Protein AF-A0A7J7KUX7-F1 (afdb_monomer_lite)

Secondary structure (DSSP, 8-state):
-PPPPGGG---------S---------SS-SSS-EEETTEEESTTIIIIIHHHHHHHHHHHHHHHH----SS-------S-SS-SS--SSSHHHHHHTTTTGGGTTS-------S-SS---------------------GGGGGGS--HHHHHHSSS--S-----

InterPro domains:
  IPR002933 Peptidase M20 [PF01546] (32-101)
  IPR050072 Peptidase M20A family, bacterial cell wall biosynthesis [PTHR43808] (24-145)

Foldseek 3Di:
DDDDDPPQQADDDPDPPDPDPDPPPPPPDDQCDWDDDPSDIHHPCSQQPVVVVVVVVVVVVVCVVVVDPDPDDDDDDDFDQPVPPPDPCGGPNVCVVVCVCVVVVVDDDDDRRDSDPDDDPDDDDDDDDDDDFDFDDDDPVPPVVGDDSVVVVPDDDDPDDDDDD

pLDDT: mean 73.99, std 21.96, range [30.62, 97.94]

Radius of gyration: 23.73 Å; chains: 1; bounding box: 48×44×69 Å

Sequence (165 aa):
MNSIPIHHILRQTCDPADGNESFAWNREFDLFSLSTDGDKLRGRGTTDCLGHAALVTELMRKLGETQPKLKSNVVAVFIANEENSSVLGVGLDALVKDDLLNKLKQGPLFWIDTADKQPCIGTGGMISWKIKAEGKLFHSGLAHKVTITLSSAEMEKWGKTIFLI

Structure (mmCIF, N/CA/C/O backbone):
data_AF-A0A7J7KUX7-F1
#
_entry.id   AF-A0A7J7KUX7-F1
#
loop_
_atom_site.group_PDB
_atom_site.id
_atom_site.type_symbol
_atom_site.label_atom_id
_atom_site.label_alt_id
_atom_site.label_comp_id
_atom_site.label_asym_id
_atom_site.label_entity_id
_atom_site.label_seq_id
_atom_site.pdbx_PDB_ins_code
_atom_site.Cartn_x
_atom_site.Cartn_y
_atom_site.Cartn_z
_atom_site.occupancy
_atom_site.B_iso_or_equiv
_atom_site.auth_seq_id
_atom_site.auth_comp_id
_atom_site.auth_asym_id
_atom_site.auth_atom_id
_atom_site.pdbx_PDB_model_num
ATOM 1 N N . MET A 1 1 ? 7.102 15.734 23.614 1.00 36.25 1 MET A N 1
ATOM 2 C CA . MET A 1 1 ? 7.163 15.389 22.177 1.00 36.25 1 MET A CA 1
ATOM 3 C C . MET A 1 1 ? 5.875 15.884 21.554 1.00 36.25 1 MET A C 1
ATOM 5 O O . MET A 1 1 ? 4.816 15.393 21.920 1.00 36.25 1 MET A O 1
ATOM 9 N N . ASN A 1 2 ? 5.959 16.949 20.759 1.00 31.16 2 ASN A N 1
ATOM 10 C CA . ASN A 1 2 ? 4.792 17.687 20.283 1.00 31.16 2 ASN A CA 1
ATOM 11 C C . ASN A 1 2 ? 4.073 16.898 19.185 1.00 31.16 2 ASN A C 1
ATOM 13 O O . ASN A 1 2 ? 4.669 16.534 18.176 1.00 31.16 2 ASN A O 1
ATOM 17 N N . SER A 1 3 ? 2.792 16.630 19.417 1.00 36.59 3 SER A N 1
ATOM 18 C CA . SER A 1 3 ? 1.850 16.021 18.483 1.00 36.59 3 SER A CA 1
ATOM 19 C C . SER A 1 3 ? 1.603 16.943 17.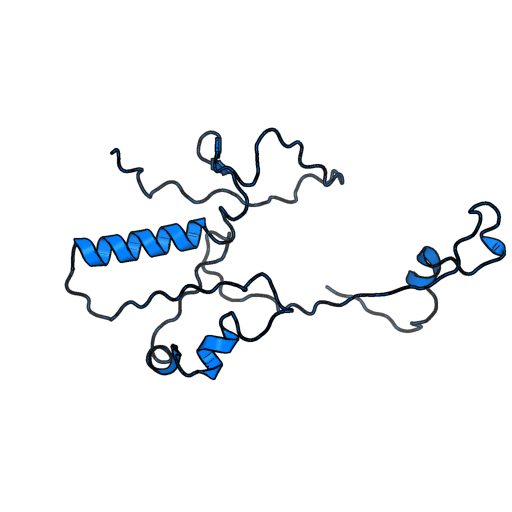288 1.00 36.59 3 SER A C 1
ATOM 21 O O . SER A 1 3 ? 1.129 18.066 17.463 1.00 36.59 3 SER A O 1
ATOM 23 N N . ILE A 1 4 ? 1.912 16.463 16.083 1.00 38.81 4 ILE A N 1
ATOM 24 C CA . ILE A 1 4 ? 1.607 17.146 14.821 1.00 38.81 4 ILE A CA 1
ATOM 25 C C . ILE A 1 4 ? 0.105 16.949 14.527 1.00 38.81 4 ILE A C 1
ATOM 27 O O . ILE A 1 4 ? -0.361 15.808 14.541 1.00 38.81 4 ILE A O 1
ATOM 31 N N . PRO A 1 5 ? -0.682 18.017 14.305 1.00 32.94 5 PRO A N 1
ATOM 32 C CA . PRO A 1 5 ? -2.116 17.905 14.051 1.00 32.94 5 PRO A CA 1
ATOM 33 C C . PRO A 1 5 ? -2.409 17.287 12.671 1.00 32.94 5 PRO A C 1
ATOM 35 O O . PRO A 1 5 ? -1.855 17.695 11.655 1.00 32.94 5 PRO A O 1
ATOM 38 N N . ILE A 1 6 ? -3.338 16.326 12.652 1.00 42.62 6 ILE A N 1
ATOM 39 C CA . ILE A 1 6 ? -3.651 15.394 11.546 1.00 42.62 6 ILE A CA 1
ATOM 40 C C . ILE A 1 6 ? -4.402 16.070 10.366 1.00 42.62 6 ILE A C 1
ATOM 42 O O . ILE A 1 6 ? -4.708 15.440 9.361 1.00 42.62 6 ILE A O 1
ATOM 46 N N . HIS A 1 7 ? -4.668 17.378 10.422 1.00 34.78 7 HIS A N 1
ATOM 47 C CA . HIS A 1 7 ? -5.546 18.068 9.463 1.00 34.78 7 HIS A CA 1
ATOM 48 C C . HIS A 1 7 ? -4.884 18.611 8.177 1.00 34.78 7 HIS A C 1
ATOM 50 O O . HIS A 1 7 ? -5.564 19.284 7.409 1.00 34.78 7 HIS A O 1
ATOM 56 N N . HIS A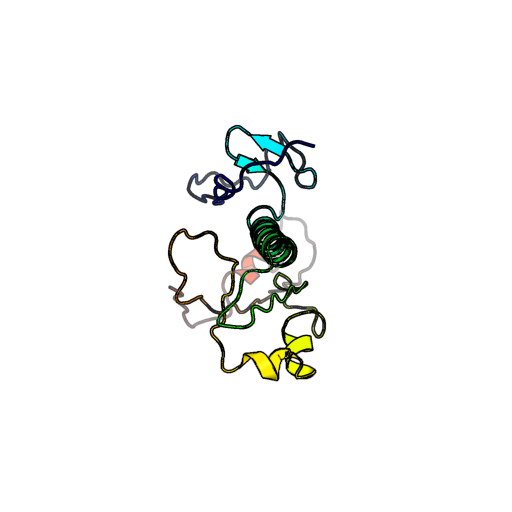 1 8 ? -3.608 18.317 7.890 1.00 35.84 8 HIS A N 1
ATOM 57 C CA . HIS A 1 8 ? -2.888 18.965 6.773 1.00 35.84 8 HIS A CA 1
ATOM 58 C C . HIS A 1 8 ? -2.154 18.033 5.780 1.00 35.84 8 HIS A C 1
ATOM 60 O O . HIS A 1 8 ? -1.383 18.517 4.961 1.00 35.84 8 HIS A O 1
ATOM 66 N N . ILE A 1 9 ? -2.392 16.714 5.774 1.00 41.59 9 ILE A N 1
ATOM 67 C CA . ILE A 1 9 ? -1.563 15.751 5.003 1.00 41.59 9 ILE A CA 1
ATOM 68 C C . ILE A 1 9 ? -2.159 15.382 3.624 1.00 41.59 9 ILE A C 1
ATOM 70 O O . ILE A 1 9 ? -2.173 14.221 3.247 1.00 41.59 9 ILE A O 1
ATOM 74 N N . LEU A 1 10 ? -2.667 16.332 2.830 1.00 35.75 10 LEU A N 1
ATOM 75 C CA . LEU A 1 10 ? -3.159 16.013 1.472 1.00 35.75 10 LEU A CA 1
ATOM 76 C C . LEU A 1 10 ? -2.868 17.132 0.466 1.00 35.75 10 LEU A C 1
ATOM 78 O O . LEU A 1 10 ? -3.764 17.899 0.110 1.00 35.75 10 LEU A O 1
ATOM 82 N N . ARG A 1 11 ? -1.619 17.230 -0.014 1.00 35.22 11 ARG A N 1
ATOM 83 C CA . ARG A 1 11 ? -1.297 17.953 -1.261 1.00 35.22 11 ARG A CA 1
ATOM 84 C C . ARG A 1 11 ? 0.076 17.574 -1.828 1.00 35.22 11 ARG A C 1
ATOM 86 O O . ARG A 1 11 ? 1.065 18.272 -1.632 1.00 35.22 11 ARG A O 1
ATOM 93 N N . GLN A 1 12 ? 0.100 16.506 -2.617 1.00 39.72 12 GLN A N 1
ATOM 94 C CA . GLN A 1 12 ? 1.044 16.358 -3.724 1.00 39.72 12 GLN A CA 1
ATOM 95 C C . GLN A 1 12 ? 0.324 15.638 -4.869 1.00 39.72 12 GLN A C 1
ATOM 97 O O . GLN A 1 12 ? 0.409 14.428 -5.012 1.00 39.72 12 GLN A O 1
ATOM 102 N N . THR A 1 13 ? -0.422 16.391 -5.678 1.00 35.22 13 THR A N 1
ATOM 103 C CA . THR A 1 13 ? -0.671 15.962 -7.053 1.00 35.22 13 THR A CA 1
ATOM 104 C C . THR A 1 13 ? 0.608 16.256 -7.824 1.00 35.22 13 THR A C 1
ATOM 106 O O . THR A 1 13 ? 1.088 17.392 -7.838 1.00 35.22 13 THR A O 1
ATOM 109 N N . CYS A 1 14 ? 1.195 15.227 -8.424 1.00 36.44 14 CYS A N 1
ATOM 110 C CA . CYS A 1 14 ? 2.028 15.415 -9.599 1.00 36.44 14 CYS A CA 1
ATOM 111 C C . CYS A 1 14 ? 1.101 16.015 -10.661 1.00 36.44 14 CYS A C 1
ATOM 113 O O . CYS A 1 14 ? 0.294 15.292 -11.230 1.00 36.44 14 CYS A O 1
ATOM 115 N N . ASP A 1 15 ? 1.112 17.335 -10.816 1.00 32.50 15 ASP A N 1
ATOM 116 C CA . ASP A 1 15 ? 0.347 18.032 -11.850 1.00 32.50 15 ASP A CA 1
ATOM 117 C C . ASP A 1 15 ? 1.183 17.966 -13.140 1.00 32.50 15 ASP A C 1
ATOM 119 O O . ASP A 1 15 ? 2.275 18.537 -13.156 1.00 32.50 15 ASP A O 1
ATOM 123 N N . PRO A 1 16 ? 0.770 17.244 -14.199 1.00 38.03 16 PRO A N 1
ATOM 124 C CA . PRO A 1 16 ? 1.501 17.195 -15.457 1.00 38.03 16 PRO A CA 1
ATOM 125 C C . PRO A 1 16 ? 0.932 18.263 -16.401 1.00 38.03 16 PRO A C 1
ATOM 127 O O . PRO A 1 16 ? 0.389 17.943 -17.456 1.00 38.03 16 PRO A O 1
ATOM 130 N N . ALA A 1 17 ? 0.977 19.532 -15.987 1.00 37.25 17 ALA A N 1
ATOM 131 C CA . ALA A 1 17 ? 0.338 20.632 -16.718 1.00 37.25 17 ALA A CA 1
ATOM 132 C C . ALA A 1 17 ? 1.310 21.691 -17.267 1.00 37.25 17 ALA A C 1
ATOM 134 O O . ALA A 1 17 ? 0.870 22.655 -17.893 1.00 37.25 17 ALA A O 1
ATOM 135 N N . ASP A 1 18 ? 2.619 21.523 -17.108 1.00 38.09 18 ASP A N 1
ATOM 136 C CA . ASP A 1 18 ? 3.633 22.341 -17.764 1.00 38.09 18 ASP A CA 1
ATOM 137 C C . ASP A 1 18 ? 4.428 21.488 -18.758 1.00 38.09 18 ASP A C 1
ATOM 139 O O . ASP A 1 18 ? 5.344 20.752 -18.411 1.00 38.09 18 ASP A O 1
ATOM 143 N N . GLY A 1 19 ? 4.034 21.573 -20.033 1.00 35.53 19 GLY A N 1
ATOM 144 C CA . GLY A 1 19 ? 4.606 20.840 -21.166 1.00 35.53 19 GLY A CA 1
ATOM 145 C C . GLY A 1 19 ? 6.047 21.223 -21.508 1.00 35.53 19 GLY A C 1
ATOM 146 O O . GLY A 1 19 ? 6.323 21.650 -22.626 1.00 35.53 19 GLY A O 1
ATOM 147 N N . ASN A 1 20 ? 6.967 21.065 -20.561 1.00 33.41 20 ASN A N 1
ATOM 148 C CA . ASN A 1 20 ? 8.394 21.192 -20.782 1.00 33.41 20 ASN A CA 1
ATOM 149 C C . ASN A 1 20 ? 9.071 19.862 -20.440 1.00 33.41 20 ASN A C 1
ATOM 151 O O . ASN A 1 20 ? 9.392 19.552 -19.293 1.00 33.41 20 ASN A O 1
ATOM 155 N N . GLU A 1 21 ? 9.248 19.052 -21.478 1.00 37.19 21 GLU A N 1
ATOM 156 C CA . GLU A 1 21 ? 9.868 17.735 -21.433 1.00 37.19 21 GLU A CA 1
ATOM 157 C C . GLU A 1 21 ? 11.355 17.842 -21.078 1.00 37.19 21 GLU A C 1
ATOM 159 O O . GLU A 1 21 ? 12.247 17.882 -21.921 1.00 37.19 21 GLU A O 1
ATOM 164 N N . SER A 1 22 ? 11.637 17.860 -19.781 1.00 35.34 22 SER A N 1
ATOM 165 C CA . SER A 1 22 ? 12.905 17.392 -19.237 1.00 35.34 22 SER A CA 1
ATOM 166 C C . SER A 1 22 ? 12.645 16.789 -17.861 1.00 35.34 22 SER A C 1
ATOM 168 O O . SER A 1 22 ? 12.492 17.483 -16.865 1.00 35.34 22 SER A O 1
ATOM 170 N N . PHE A 1 23 ? 12.617 15.456 -17.804 1.00 41.44 23 PHE A N 1
ATOM 171 C CA . PHE A 1 23 ? 12.562 14.629 -16.588 1.00 41.44 23 PHE A CA 1
ATOM 172 C C . PHE A 1 23 ? 13.841 14.741 -15.723 1.00 41.44 23 PHE A C 1
ATOM 174 O O . PHE A 1 23 ? 14.268 13.790 -15.068 1.00 41.44 23 PHE A O 1
ATOM 181 N N . ALA A 1 24 ? 14.493 15.901 -15.718 1.00 41.78 24 ALA A N 1
ATOM 182 C CA . ALA A 1 24 ? 15.496 16.240 -14.734 1.00 41.78 24 ALA A CA 1
ATOM 183 C C . ALA A 1 24 ? 14.750 16.874 -13.563 1.00 41.78 24 ALA A C 1
ATOM 185 O O . ALA A 1 24 ? 14.414 18.054 -13.597 1.00 41.78 24 ALA A O 1
ATOM 186 N N . TRP A 1 25 ? 14.478 16.089 -12.520 1.00 48.34 25 TRP A N 1
ATOM 187 C CA . TRP A 1 25 ? 14.136 16.664 -11.227 1.00 48.34 25 TRP A CA 1
ATOM 188 C C . TRP A 1 25 ? 15.204 17.711 -10.901 1.00 48.34 25 TRP A C 1
ATOM 190 O O . TRP A 1 25 ? 16.363 17.360 -10.663 1.00 48.34 25 TRP A O 1
ATOM 200 N N . ASN A 1 26 ? 14.834 18.988 -10.912 1.00 47.22 26 ASN A N 1
ATOM 201 C CA . ASN A 1 26 ? 15.659 20.051 -10.367 1.00 47.22 26 ASN A CA 1
ATOM 202 C C . ASN A 1 26 ? 15.659 19.830 -8.843 1.00 47.22 26 ASN A C 1
ATOM 204 O O . ASN A 1 26 ? 14.793 20.330 -8.130 1.00 47.22 26 ASN A O 1
ATOM 208 N N . ARG A 1 27 ? 16.490 18.893 -8.356 1.00 57.09 27 ARG A N 1
ATOM 209 C CA . ARG A 1 27 ? 16.398 18.371 -6.984 1.00 57.09 27 ARG A CA 1
ATOM 210 C C . ARG A 1 27 ? 17.007 19.361 -6.007 1.00 57.09 27 ARG A C 1
ATOM 212 O O . ARG A 1 27 ? 18.136 19.198 -5.564 1.00 57.09 27 ARG A O 1
ATOM 219 N N . GLU A 1 28 ? 16.210 20.350 -5.634 1.00 66.88 28 GLU A N 1
ATOM 220 C CA . GLU A 1 28 ? 16.457 21.201 -4.467 1.00 66.88 28 GLU A CA 1
ATOM 221 C C . GLU A 1 28 ? 16.327 20.422 -3.141 1.00 66.88 28 GLU A C 1
ATOM 223 O O . GLU A 1 28 ? 16.667 20.944 -2.083 1.00 66.88 28 GLU A O 1
ATOM 228 N N . PHE A 1 29 ? 15.840 19.173 -3.174 1.00 72.44 29 PHE A N 1
ATOM 229 C CA . PHE A 1 29 ? 15.651 18.327 -1.996 1.00 72.44 29 PHE A CA 1
ATOM 230 C C . PHE A 1 29 ? 15.883 16.836 -2.303 1.00 72.44 29 PHE A C 1
ATOM 232 O O . PHE A 1 29 ? 15.742 16.379 -3.442 1.00 72.44 29 PHE A O 1
ATOM 239 N N . ASP A 1 30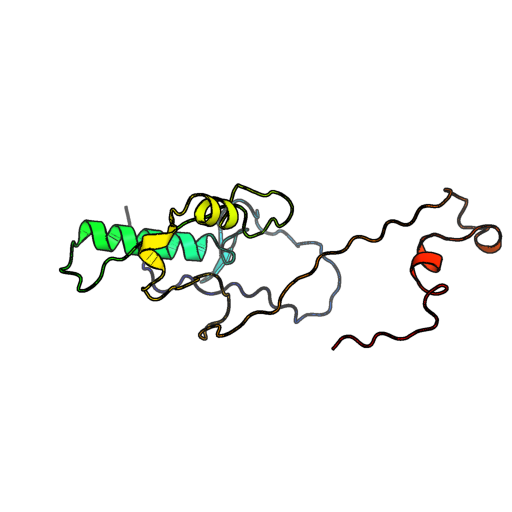 ? 16.250 16.071 -1.272 1.00 83.19 30 ASP A N 1
ATOM 240 C CA . ASP A 1 30 ? 16.437 14.620 -1.347 1.00 83.19 30 ASP A CA 1
ATOM 241 C C . ASP A 1 30 ? 15.083 13.888 -1.336 1.00 83.19 30 ASP A C 1
ATOM 243 O O . ASP A 1 30 ? 14.207 14.183 -0.530 1.00 83.19 30 ASP A O 1
ATOM 247 N N . LEU A 1 31 ? 14.913 12.913 -2.233 1.00 84.50 31 LEU A N 1
ATOM 248 C CA . LEU A 1 31 ? 13.671 12.155 -2.391 1.00 84.50 31 LEU A CA 1
ATOM 249 C C . LEU A 1 31 ? 13.438 11.147 -1.264 1.00 84.50 31 LEU A C 1
ATOM 251 O O . LEU A 1 31 ? 12.286 10.820 -0.987 1.00 84.50 31 LEU A O 1
ATOM 255 N N . PHE A 1 32 ? 14.504 10.633 -0.648 1.00 88.56 32 PHE A N 1
ATOM 256 C CA . PHE A 1 32 ? 14.407 9.628 0.416 1.00 88.56 32 PHE A CA 1
ATOM 257 C C . PHE A 1 32 ? 14.508 10.234 1.818 1.00 88.56 32 PHE A C 1
ATOM 259 O O . PHE A 1 32 ? 14.385 9.517 2.810 1.00 88.56 32 PHE A O 1
ATOM 266 N N . SER A 1 33 ? 14.655 11.556 1.892 1.00 88.94 33 SER A N 1
ATOM 267 C CA . SER A 1 33 ? 14.549 12.327 3.123 1.00 88.94 33 SER A CA 1
ATOM 268 C C . SER A 1 33 ? 13.245 13.117 3.113 1.00 88.94 33 SER A C 1
ATOM 270 O O . SER A 1 33 ? 13.018 13.958 2.244 1.00 88.94 33 SER A O 1
ATOM 272 N N . LEU A 1 34 ? 12.377 12.863 4.092 1.00 89.88 34 LEU A N 1
ATOM 273 C CA . LEU A 1 34 ? 11.131 13.613 4.216 1.00 89.88 34 LEU A CA 1
ATOM 274 C C . LEU A 1 34 ? 11.440 15.075 4.565 1.00 89.88 34 LEU A C 1
ATOM 276 O O . LEU A 1 34 ? 12.090 15.357 5.571 1.00 89.88 34 LEU A O 1
ATOM 280 N N . SER A 1 35 ? 10.953 15.999 3.742 1.00 90.50 35 SER A N 1
ATOM 281 C CA . SER A 1 35 ? 11.112 17.442 3.932 1.00 90.50 35 SER A CA 1
ATOM 282 C C . SER A 1 35 ? 9.763 18.158 3.893 1.00 90.50 35 SER A C 1
ATOM 284 O O . SER A 1 35 ? 8.762 17.623 3.412 1.00 90.50 35 SER A O 1
ATOM 286 N N . THR A 1 36 ? 9.730 19.372 4.433 1.00 92.00 36 THR A N 1
ATOM 287 C CA . THR A 1 36 ? 8.549 20.243 4.449 1.00 92.00 36 THR A CA 1
ATOM 288 C C . THR A 1 36 ? 8.811 21.483 3.610 1.00 92.00 36 THR A C 1
ATOM 290 O O . THR A 1 36 ? 9.846 22.125 3.778 1.00 92.00 36 THR A O 1
ATOM 293 N N . ASP A 1 37 ? 7.850 21.859 2.779 1.00 87.38 37 ASP A N 1
ATOM 294 C CA . ASP A 1 37 ? 7.818 23.139 2.076 1.00 87.38 37 ASP A CA 1
ATOM 295 C C . ASP A 1 37 ? 6.453 23.790 2.288 1.00 87.38 37 ASP A C 1
ATOM 297 O O . ASP A 1 37 ? 5.451 23.337 1.733 1.00 87.38 37 ASP A O 1
ATOM 301 N N . GLY A 1 38 ? 6.404 24.818 3.137 1.00 90.38 38 GLY A N 1
ATOM 302 C CA . GLY A 1 38 ? 5.144 25.421 3.561 1.00 90.38 38 GLY A CA 1
ATOM 303 C C . GLY A 1 38 ? 4.193 24.378 4.161 1.00 90.38 38 GLY A C 1
ATOM 304 O O . GLY A 1 38 ? 4.479 23.795 5.205 1.00 90.38 38 GLY A O 1
ATOM 305 N N . ASP A 1 39 ? 3.064 24.153 3.489 1.00 88.81 39 ASP A N 1
ATOM 306 C CA . ASP A 1 39 ? 2.020 23.188 3.850 1.00 88.81 39 ASP A CA 1
ATOM 307 C C . ASP A 1 39 ? 2.195 21.802 3.201 1.00 88.81 39 ASP A C 1
ATOM 309 O O . ASP A 1 39 ? 1.356 20.921 3.390 1.00 88.81 39 ASP A O 1
ATOM 313 N N . LYS A 1 40 ? 3.273 21.584 2.439 1.00 87.19 40 LYS A N 1
ATOM 314 C CA . LYS A 1 40 ? 3.505 20.351 1.678 1.00 87.19 40 LYS A CA 1
ATOM 315 C C . LYS A 1 40 ? 4.580 19.490 2.321 1.00 87.19 40 LYS A C 1
ATOM 317 O O . LYS A 1 40 ? 5.676 19.956 2.632 1.00 87.19 40 LYS A O 1
ATOM 322 N N . LEU A 1 41 ? 4.288 18.198 2.428 1.00 89.94 41 LEU A N 1
ATOM 323 C CA . LEU A 1 41 ? 5.294 17.170 2.665 1.00 89.94 41 LEU A CA 1
ATOM 324 C C . LEU A 1 41 ? 5.872 16.721 1.323 1.00 89.94 41 LEU A C 1
ATOM 326 O O . LEU A 1 41 ? 5.128 16.482 0.373 1.00 89.94 41 LEU A O 1
ATOM 330 N N . ARG A 1 42 ? 7.201 16.635 1.246 1.00 89.12 42 ARG A N 1
ATOM 331 C CA . ARG A 1 42 ? 7.945 16.262 0.043 1.00 89.12 42 ARG A CA 1
ATOM 332 C C . ARG A 1 42 ? 8.817 15.043 0.331 1.00 89.12 42 ARG A C 1
ATOM 334 O O . ARG A 1 42 ? 9.617 15.051 1.265 1.00 89.12 42 ARG A O 1
ATOM 341 N N . GLY A 1 43 ? 8.674 14.018 -0.500 1.00 89.44 43 GLY A N 1
ATOM 342 C CA . GLY A 1 43 ? 9.433 12.770 -0.415 1.00 89.44 43 GLY A CA 1
ATOM 343 C C . GLY A 1 43 ? 8.785 11.679 -1.265 1.00 89.44 43 GLY A C 1
ATOM 344 O O . GLY A 1 43 ? 7.562 11.677 -1.443 1.00 89.44 43 GLY A O 1
ATOM 345 N N . ARG A 1 44 ? 9.580 10.745 -1.796 1.00 90.25 44 ARG A N 1
ATOM 346 C CA . ARG A 1 44 ? 9.056 9.586 -2.531 1.00 90.25 44 ARG A CA 1
ATOM 347 C C . ARG A 1 44 ? 8.179 8.766 -1.591 1.00 90.25 44 ARG A C 1
ATOM 349 O O . ARG A 1 44 ? 8.580 8.433 -0.482 1.00 90.25 44 ARG A O 1
ATOM 356 N N . GLY A 1 45 ? 6.981 8.447 -2.057 1.00 89.88 45 GLY A N 1
ATOM 357 C CA . GLY A 1 45 ? 6.015 7.667 -1.300 1.00 89.88 45 GLY A CA 1
ATOM 358 C C . GLY A 1 45 ? 5.072 8.485 -0.424 1.00 89.88 45 GLY A C 1
ATOM 359 O O . GLY A 1 45 ? 4.136 7.922 0.126 1.00 89.88 45 GLY A O 1
ATOM 360 N N . THR A 1 46 ? 5.256 9.808 -0.311 1.00 90.75 46 THR A N 1
ATOM 361 C CA . THR A 1 46 ? 4.389 10.660 0.527 1.00 90.75 46 THR A CA 1
ATOM 362 C C . THR A 1 46 ? 2.910 10.530 0.154 1.00 90.75 46 THR A C 1
ATOM 364 O O . THR A 1 46 ? 2.083 10.362 1.044 1.00 90.75 46 THR A O 1
ATOM 367 N N . THR A 1 47 ? 2.574 10.563 -1.139 1.00 87.50 47 THR A N 1
ATOM 368 C CA . THR A 1 47 ? 1.185 10.396 -1.612 1.00 87.50 47 THR A CA 1
ATOM 369 C C . THR A 1 47 ? 0.846 8.971 -2.050 1.00 87.50 47 THR A C 1
ATOM 371 O O . THR A 1 47 ? -0.330 8.641 -2.118 1.00 87.50 47 THR A O 1
ATOM 374 N N . ASP A 1 48 ? 1.855 8.149 -2.332 1.00 88.81 48 ASP A N 1
ATOM 375 C CA . ASP A 1 48 ? 1.716 6.836 -2.971 1.00 88.81 48 ASP A CA 1
ATOM 376 C C . ASP A 1 48 ? 2.694 5.830 -2.330 1.00 88.81 48 ASP A C 1
ATOM 378 O O . ASP A 1 48 ? 3.861 5.730 -2.704 1.00 88.81 48 ASP A O 1
ATOM 382 N N . CYS A 1 49 ? 2.327 5.159 -1.242 1.00 91.06 49 CYS A N 1
ATOM 383 C CA . CYS A 1 49 ? 1.099 5.348 -0.463 1.00 91.06 49 CYS A CA 1
ATOM 384 C C . CYS A 1 49 ? 1.401 5.562 1.034 1.00 91.06 49 CYS A C 1
ATOM 386 O O . CYS A 1 49 ? 0.541 5.382 1.898 1.00 91.06 49 CYS A O 1
ATOM 388 N N . LEU A 1 50 ? 2.641 5.930 1.383 1.00 93.06 50 LEU A N 1
ATOM 389 C CA . LEU A 1 50 ? 3.121 5.974 2.770 1.00 93.06 50 LEU A CA 1
ATOM 390 C C . LEU A 1 50 ? 2.369 6.995 3.629 1.00 93.06 50 LEU A C 1
ATOM 392 O O . LEU A 1 50 ? 2.153 6.735 4.810 1.00 93.06 50 LEU A O 1
ATOM 396 N N . GLY A 1 51 ? 1.929 8.123 3.063 1.00 92.56 51 GLY A N 1
ATOM 397 C CA . GLY A 1 51 ? 1.067 9.072 3.774 1.00 92.56 51 GLY A CA 1
ATOM 398 C C . GLY A 1 51 ? -0.289 8.466 4.142 1.00 92.56 51 GLY A C 1
ATOM 399 O O . GLY A 1 51 ? -0.728 8.590 5.287 1.00 92.56 51 GLY A O 1
ATOM 400 N N . HIS A 1 52 ? -0.917 7.734 3.216 1.00 92.00 52 HIS A N 1
ATOM 401 C CA . HIS A 1 52 ? -2.155 6.992 3.474 1.00 92.00 52 HIS A CA 1
ATOM 402 C C . HIS A 1 52 ? -1.940 5.885 4.515 1.00 92.00 52 HIS A C 1
ATOM 404 O O . HIS A 1 52 ? -2.710 5.768 5.471 1.00 92.00 52 HIS A O 1
ATOM 410 N N . ALA A 1 53 ? -0.850 5.123 4.397 1.00 94.25 53 ALA A N 1
ATOM 411 C CA . ALA A 1 53 ? -0.495 4.087 5.361 1.00 94.25 53 ALA A CA 1
ATOM 412 C C . ALA A 1 53 ? -0.252 4.665 6.768 1.00 94.25 53 ALA A C 1
ATOM 414 O O . ALA A 1 53 ? -0.718 4.099 7.762 1.00 94.25 53 ALA A O 1
ATOM 415 N N . ALA A 1 54 ? 0.419 5.816 6.864 1.00 94.56 54 ALA A N 1
ATOM 416 C CA . ALA A 1 54 ? 0.635 6.529 8.120 1.00 94.56 54 ALA A CA 1
ATOM 417 C C . ALA A 1 54 ? -0.685 7.014 8.736 1.00 94.56 54 ALA A C 1
ATOM 419 O O . ALA A 1 54 ? -0.894 6.840 9.937 1.00 94.56 54 ALA A O 1
ATOM 420 N N . LEU A 1 55 ? -1.606 7.549 7.928 1.00 94.12 55 LEU A N 1
ATOM 421 C CA . LEU A 1 55 ? -2.937 7.962 8.383 1.00 94.12 55 LEU A CA 1
ATOM 422 C C . LEU A 1 55 ? -3.737 6.784 8.961 1.00 94.12 55 LEU A C 1
ATOM 424 O O . LEU A 1 55 ? -4.294 6.892 10.054 1.00 94.12 55 LEU A O 1
ATOM 428 N N . VAL A 1 56 ? -3.773 5.647 8.259 1.00 96.50 56 VAL A N 1
ATOM 429 C CA . VAL A 1 56 ? -4.453 4.432 8.744 1.00 96.50 56 VAL A CA 1
ATOM 430 C C . VAL A 1 56 ? -3.794 3.917 10.022 1.00 96.50 56 VAL A C 1
ATOM 432 O O . VAL A 1 56 ? -4.485 3.543 10.969 1.00 96.50 56 VAL A O 1
ATOM 435 N N . THR A 1 57 ? -2.463 3.942 10.088 1.00 96.94 57 THR A N 1
ATOM 436 C CA . THR A 1 57 ? -1.714 3.541 11.287 1.00 96.94 57 THR A CA 1
ATOM 437 C C . THR A 1 57 ? -2.062 4.426 12.485 1.00 96.94 57 THR A C 1
ATOM 439 O O . THR A 1 57 ? -2.321 3.915 13.574 1.00 96.94 57 THR A O 1
ATOM 442 N N . GLU A 1 58 ? -2.138 5.742 12.288 1.00 97.69 58 GLU A N 1
ATOM 443 C CA . GLU A 1 58 ? -2.518 6.699 13.329 1.00 97.69 58 GLU A CA 1
ATOM 444 C C . GLU A 1 58 ? -3.966 6.494 13.800 1.00 97.69 58 GLU A C 1
ATOM 446 O O . GLU A 1 58 ? -4.236 6.525 15.003 1.00 97.69 58 GLU A O 1
ATOM 451 N N . LEU A 1 59 ? -4.892 6.196 12.881 1.00 96.00 59 LEU A N 1
ATOM 452 C CA . LEU A 1 59 ? -6.263 5.818 13.227 1.00 96.00 59 LEU A CA 1
ATOM 453 C C . LEU A 1 59 ? -6.290 4.560 14.107 1.00 96.00 59 LEU A C 1
ATOM 455 O O . LEU A 1 59 ? -6.921 4.564 15.165 1.00 96.00 59 LEU A O 1
ATOM 459 N N . MET A 1 60 ? -5.588 3.496 13.708 1.00 97.25 60 MET A N 1
ATOM 460 C CA . MET A 1 60 ? -5.534 2.244 14.472 1.00 97.25 60 MET A CA 1
ATOM 461 C C . MET A 1 60 ? -4.887 2.445 15.848 1.00 97.25 60 MET A C 1
ATOM 463 O O . MET A 1 60 ? -5.391 1.921 16.844 1.00 97.25 60 MET A O 1
ATOM 467 N N . ARG A 1 61 ? -3.831 3.268 15.934 1.00 97.75 61 ARG A N 1
ATOM 468 C CA . ARG A 1 61 ? -3.224 3.680 17.207 1.00 97.75 61 ARG A CA 1
ATOM 469 C C . ARG A 1 61 ? -4.252 4.366 18.102 1.00 97.75 61 ARG A C 1
ATOM 471 O O . ARG A 1 61 ? -4.408 3.982 19.258 1.00 97.75 61 ARG A O 1
ATOM 478 N N . LYS A 1 62 ? -5.002 5.334 17.569 1.00 97.81 62 LYS A N 1
ATOM 479 C CA . LYS A 1 62 ? -6.033 6.054 18.330 1.00 97.81 62 LYS A CA 1
ATOM 480 C C . LYS A 1 62 ? -7.180 5.164 18.785 1.00 97.81 62 LYS A C 1
ATOM 482 O O . LYS A 1 62 ? -7.639 5.325 19.916 1.00 97.81 62 LYS A O 1
ATOM 487 N N . LEU A 1 63 ? -7.610 4.208 17.966 1.00 97.00 63 LEU A N 1
ATOM 488 C CA . LEU A 1 63 ? -8.602 3.205 18.365 1.00 97.00 63 LEU A CA 1
ATOM 489 C C . LEU A 1 63 ? -8.087 2.331 19.518 1.00 97.00 63 LEU A C 1
ATOM 491 O O . LEU A 1 63 ? -8.835 2.071 20.457 1.00 97.00 63 LEU A O 1
ATOM 495 N N . GLY A 1 64 ? -6.812 1.935 19.484 1.00 96.62 64 GLY A N 1
ATOM 496 C CA . GLY A 1 64 ? -6.176 1.165 20.556 1.00 96.62 64 GLY A CA 1
ATOM 497 C C . GLY A 1 64 ? -5.992 1.944 21.864 1.00 96.62 64 GLY A C 1
ATOM 498 O O . GLY A 1 64 ? -6.141 1.365 22.938 1.00 96.62 64 GLY A O 1
ATOM 499 N N . GLU A 1 65 ? -5.707 3.248 21.784 1.00 97.94 65 GLU A N 1
ATOM 500 C CA . GLU A 1 65 ? -5.549 4.136 22.948 1.00 97.94 65 GLU A CA 1
ATOM 501 C C . GLU A 1 65 ? -6.880 4.495 23.607 1.00 97.94 65 GLU A C 1
ATOM 503 O O . GLU A 1 65 ? -6.993 4.492 24.830 1.00 97.94 65 GLU A O 1
ATOM 508 N N . THR A 1 66 ? -7.882 4.843 22.799 1.00 97.44 66 THR A N 1
ATOM 509 C CA . THR A 1 66 ? -9.172 5.345 23.299 1.00 97.44 66 THR A CA 1
ATOM 510 C C . THR A 1 66 ? -10.183 4.235 23.566 1.00 97.44 66 THR A C 1
ATOM 512 O O . THR A 1 66 ? -11.125 4.452 24.323 1.00 97.44 66 THR A O 1
ATOM 515 N N . GLN A 1 67 ? -9.991 3.060 22.955 1.00 95.81 67 GLN A N 1
ATOM 516 C CA . GLN A 1 67 ? -10.832 1.863 23.084 1.00 95.81 67 GLN A CA 1
ATOM 517 C C . GLN A 1 67 ? -12.340 2.163 23.087 1.00 95.81 67 GLN A C 1
ATOM 519 O O . GLN A 1 67 ? -13.067 1.734 23.989 1.00 95.81 67 GLN A O 1
ATOM 524 N N . PRO A 1 68 ? -12.849 2.916 22.096 1.00 96.06 68 PRO A N 1
ATOM 525 C CA . PRO A 1 68 ? -14.262 3.235 22.044 1.00 96.06 68 PRO A CA 1
ATOM 526 C C . PRO A 1 68 ? -15.066 1.951 21.819 1.00 96.06 68 PRO A C 1
ATOM 528 O O . PRO A 1 68 ? -14.606 1.003 21.180 1.00 96.06 68 PRO A O 1
ATOM 531 N N . LYS A 1 69 ? -16.314 1.924 22.291 1.00 96.56 69 LYS A N 1
ATOM 532 C CA . LYS A 1 69 ? -17.222 0.811 21.998 1.00 96.56 69 LYS A CA 1
ATOM 533 C C . LYS A 1 69 ? -17.615 0.843 20.517 1.00 96.56 69 LYS A C 1
ATOM 535 O O . LYS A 1 69 ? -18.500 1.601 20.120 1.00 96.56 69 LYS A O 1
ATOM 540 N N . LEU A 1 70 ? -16.955 0.023 19.705 1.00 94.25 70 LEU A N 1
ATOM 541 C CA . LEU A 1 70 ? -17.220 -0.080 18.273 1.00 94.25 70 LEU A CA 1
ATOM 542 C C . LEU A 1 70 ? -18.459 -0.940 17.992 1.00 94.25 70 LEU A C 1
ATOM 544 O O . LEU A 1 70 ? -18.713 -1.936 18.666 1.00 94.25 70 LEU A O 1
ATOM 548 N N . LYS A 1 71 ? -19.229 -0.557 16.967 1.00 93.56 71 LYS A N 1
ATOM 549 C CA . LYS A 1 71 ? -20.352 -1.360 16.446 1.00 93.56 71 LYS A CA 1
ATOM 550 C C . LYS A 1 71 ? -19.887 -2.486 15.518 1.00 93.56 71 LY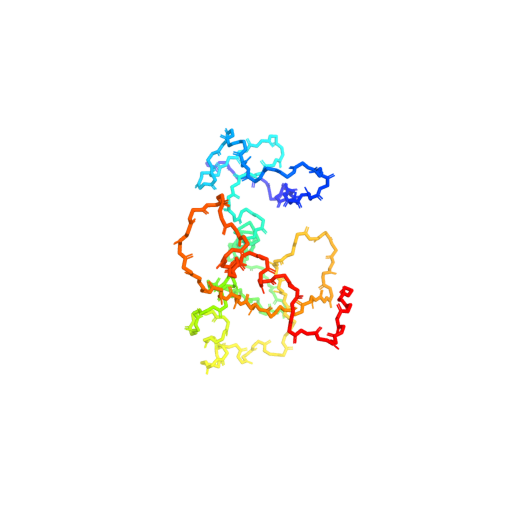S A C 1
ATOM 552 O O . LYS A 1 71 ? -20.595 -3.474 15.365 1.00 93.56 71 LYS A O 1
ATOM 557 N N . SER A 1 72 ? -18.712 -2.314 14.917 1.00 90.94 72 SER A N 1
ATOM 558 C CA . SER A 1 72 ? -18.132 -3.211 13.922 1.00 90.94 72 SER A CA 1
ATOM 559 C C . SER A 1 72 ? -16.641 -3.379 14.184 1.00 90.94 72 SER A C 1
ATOM 561 O O . SER A 1 72 ? -15.995 -2.470 14.707 1.00 90.94 72 SER A O 1
ATOM 563 N N . ASN A 1 73 ? -16.090 -4.521 13.780 1.00 90.94 73 ASN A N 1
ATOM 564 C CA . ASN A 1 73 ? -14.648 -4.736 13.798 1.00 90.94 73 ASN A CA 1
ATOM 565 C C . ASN A 1 73 ? -13.989 -3.934 12.672 1.00 90.94 73 ASN A C 1
ATOM 567 O O . ASN A 1 73 ? -14.506 -3.892 11.556 1.00 90.94 73 ASN A O 1
ATOM 571 N N . VAL A 1 74 ? -12.836 -3.337 12.964 1.00 92.88 74 VAL A N 1
ATOM 572 C CA . VAL A 1 74 ? -12.000 -2.643 11.980 1.00 92.88 74 VAL A CA 1
ATOM 573 C C . VAL A 1 74 ? -10.715 -3.443 11.823 1.00 92.88 74 VAL A C 1
ATOM 575 O O . VAL A 1 74 ? -10.047 -3.741 12.812 1.00 92.88 74 VAL A O 1
ATOM 578 N N . VAL A 1 75 ? -10.385 -3.810 10.587 1.00 94.44 75 VAL A N 1
ATOM 579 C CA . VAL A 1 75 ? -9.171 -4.560 10.249 1.00 94.44 75 VAL A CA 1
ATOM 580 C C . VAL A 1 75 ? -8.401 -3.760 9.209 1.00 94.44 75 VAL A C 1
ATOM 582 O O . VAL A 1 75 ? -8.949 -3.436 8.160 1.00 94.44 75 VAL A O 1
ATOM 585 N N . ALA A 1 76 ? -7.146 -3.437 9.512 1.00 94.94 76 ALA A N 1
ATOM 586 C CA . ALA A 1 76 ? -6.228 -2.791 8.580 1.00 94.94 76 ALA A CA 1
ATOM 587 C C . ALA A 1 76 ? -5.293 -3.847 7.977 1.00 94.94 76 ALA A C 1
ATOM 589 O O . ALA A 1 76 ? -4.714 -4.650 8.710 1.00 94.94 76 ALA A O 1
ATOM 590 N N . VAL A 1 77 ? -5.156 -3.845 6.651 1.00 93.81 77 VAL A N 1
ATOM 591 C CA . VAL A 1 77 ? -4.269 -4.747 5.906 1.00 93.81 77 VAL A CA 1
ATOM 592 C C . VAL A 1 77 ? -3.257 -3.888 5.164 1.00 93.81 77 VAL A C 1
ATOM 594 O O . VAL A 1 77 ? -3.641 -3.047 4.357 1.00 93.81 77 VAL A O 1
ATOM 597 N N . PHE A 1 78 ? -1.974 -4.100 5.443 1.00 93.31 78 PHE A N 1
ATOM 598 C CA . PHE A 1 78 ? -0.876 -3.445 4.740 1.00 93.31 78 PHE A CA 1
ATOM 599 C C . PHE A 1 78 ? -0.191 -4.470 3.848 1.00 93.31 78 PHE A C 1
ATOM 601 O O . PHE A 1 78 ? 0.167 -5.552 4.314 1.00 93.31 78 PHE A O 1
ATOM 608 N N . ILE A 1 79 ? -0.009 -4.123 2.578 1.00 90.88 79 ILE A N 1
ATOM 609 C CA . ILE A 1 79 ? 0.736 -4.933 1.620 1.00 90.88 79 ILE A CA 1
ATOM 610 C C . ILE A 1 79 ? 1.966 -4.160 1.156 1.00 90.88 79 ILE A C 1
ATOM 612 O O . ILE A 1 79 ? 1.964 -2.934 1.090 1.00 90.88 79 ILE A O 1
ATOM 616 N N . ALA A 1 80 ? 3.013 -4.898 0.821 1.00 84.25 80 ALA A N 1
ATOM 617 C CA . ALA A 1 80 ? 4.085 -4.421 -0.038 1.00 84.25 80 ALA A CA 1
ATOM 618 C C . ALA A 1 80 ? 3.917 -5.141 -1.380 1.00 84.25 80 ALA A C 1
ATOM 620 O O . ALA A 1 80 ? 3.413 -6.263 -1.363 1.00 84.25 80 ALA A O 1
ATOM 621 N N . ASN A 1 81 ? 4.348 -4.536 -2.496 1.00 86.00 81 ASN A N 1
ATOM 622 C CA . ASN A 1 81 ? 4.246 -5.069 -3.873 1.00 86.00 81 ASN A CA 1
ATOM 623 C C . ASN A 1 81 ? 3.015 -4.619 -4.696 1.00 86.00 81 ASN A C 1
ATOM 625 O O . ASN A 1 81 ? 2.682 -5.280 -5.670 1.00 86.00 81 ASN A O 1
ATOM 629 N N . GLU A 1 82 ? 2.354 -3.513 -4.340 1.00 84.00 82 GLU A N 1
ATOM 630 C CA . GLU A 1 82 ? 1.318 -2.890 -5.193 1.00 84.00 82 GLU A CA 1
ATOM 631 C C . GLU A 1 82 ? 1.940 -2.386 -6.515 1.00 84.00 82 GLU A C 1
ATOM 633 O O . GLU A 1 82 ? 1.603 -2.871 -7.591 1.00 84.00 82 GLU A O 1
ATOM 638 N N . GLU A 1 83 ? 2.999 -1.584 -6.401 1.00 80.31 83 GLU A N 1
ATOM 639 C CA . GLU A 1 83 ? 3.769 -0.989 -7.507 1.00 80.31 83 GLU A CA 1
ATOM 640 C C . GLU A 1 83 ? 4.525 -2.000 -8.401 1.00 80.31 83 GLU A C 1
ATOM 642 O O . GLU A 1 83 ? 5.208 -1.634 -9.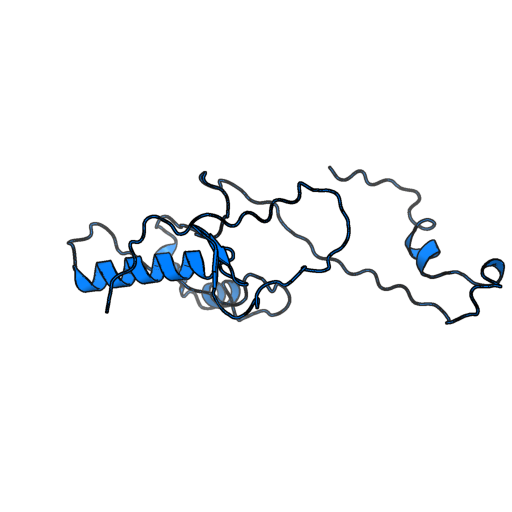362 1.00 80.31 83 GLU A O 1
ATOM 647 N N . ASN A 1 84 ? 4.488 -3.294 -8.069 1.00 79.75 84 ASN A N 1
ATOM 648 C CA . ASN A 1 84 ? 5.272 -4.325 -8.742 1.00 79.75 84 ASN A CA 1
ATOM 649 C C . ASN A 1 84 ? 4.393 -5.495 -9.187 1.00 79.75 84 ASN A C 1
ATOM 651 O O . ASN A 1 84 ? 4.061 -6.396 -8.425 1.00 79.75 84 ASN A O 1
ATOM 655 N N . SER A 1 85 ? 4.115 -5.531 -10.487 1.00 69.00 85 SER A N 1
ATOM 656 C CA . SER A 1 85 ? 3.338 -6.594 -11.131 1.00 69.00 85 SER A CA 1
ATOM 657 C C . SER A 1 85 ? 4.153 -7.835 -11.518 1.00 69.00 85 SER A C 1
ATOM 659 O O . SER A 1 85 ? 3.594 -8.800 -12.033 1.00 69.00 85 SER A O 1
ATOM 661 N N . SER A 1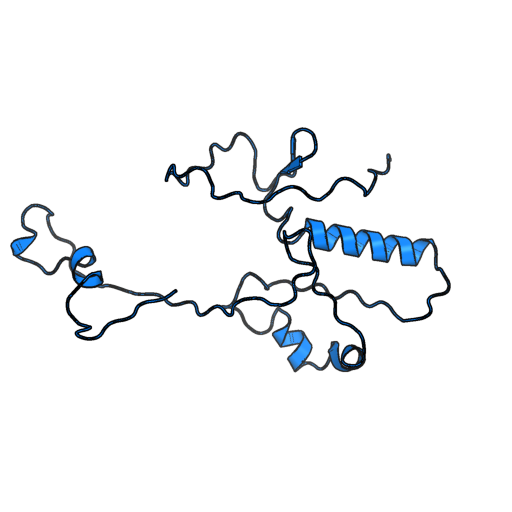 86 ? 5.475 -7.831 -11.312 1.00 76.62 86 SER A N 1
ATOM 662 C CA . SER A 1 86 ? 6.372 -8.897 -11.788 1.00 76.62 86 SER A CA 1
ATOM 663 C C . SER A 1 86 ? 6.697 -9.952 -10.731 1.00 76.62 86 SER A C 1
ATOM 665 O O . SER A 1 86 ? 7.007 -11.091 -11.082 1.00 76.62 86 SER A O 1
ATOM 667 N N . VAL A 1 87 ? 6.655 -9.594 -9.446 1.00 81.06 87 VAL A N 1
ATOM 668 C CA . VAL A 1 87 ? 6.917 -10.526 -8.340 1.00 81.06 87 VAL A CA 1
ATOM 669 C C . VAL A 1 87 ? 5.581 -10.990 -7.773 1.00 81.06 87 VAL A C 1
ATOM 671 O O . VAL A 1 87 ? 4.815 -10.182 -7.264 1.00 81.06 87 VAL A O 1
ATOM 674 N N . LEU A 1 88 ? 5.299 -12.288 -7.868 1.00 83.88 88 LEU A N 1
ATOM 675 C CA . LEU A 1 88 ? 4.089 -12.901 -7.315 1.00 83.88 88 LEU A CA 1
ATOM 676 C C . LEU A 1 88 ? 4.361 -13.480 -5.920 1.00 83.88 88 LEU A C 1
ATOM 678 O O . LEU A 1 88 ? 5.493 -13.837 -5.591 1.00 83.88 88 LEU A O 1
ATOM 682 N N . GLY A 1 89 ? 3.312 -13.626 -5.117 1.00 84.31 89 GLY A N 1
ATOM 683 C CA . GLY A 1 89 ? 3.337 -14.268 -3.806 1.00 84.31 89 GLY A CA 1
ATOM 684 C C . GLY A 1 89 ? 3.798 -13.372 -2.656 1.00 84.31 89 GLY A C 1
ATOM 685 O O . GLY A 1 89 ? 4.131 -13.897 -1.598 1.00 84.31 89 GLY A O 1
ATOM 686 N N . VAL A 1 90 ? 3.812 -12.047 -2.837 1.00 83.88 90 VAL A N 1
ATOM 687 C CA . VAL A 1 90 ? 4.256 -11.079 -1.811 1.00 83.88 90 VAL A CA 1
ATOM 688 C C . VAL A 1 90 ? 3.140 -10.118 -1.389 1.00 83.88 90 VAL A C 1
ATOM 690 O O . VAL A 1 90 ? 3.126 -9.666 -0.245 1.00 83.88 90 VAL A O 1
ATOM 693 N N . GLY A 1 91 ? 2.204 -9.811 -2.290 1.00 86.19 91 GLY A N 1
ATOM 694 C CA . GLY A 1 91 ? 1.175 -8.803 -2.070 1.00 86.19 91 GLY A CA 1
ATOM 695 C C . GLY A 1 91 ? -0.192 -9.403 -1.758 1.00 86.19 91 GLY A C 1
ATOM 696 O O . GLY A 1 91 ? -0.334 -10.426 -1.084 1.00 86.19 91 GLY A O 1
ATOM 697 N N . LEU A 1 92 ? -1.229 -8.743 -2.274 1.00 88.06 92 LEU A N 1
ATOM 698 C CA . LEU A 1 92 ? -2.620 -9.164 -2.108 1.00 88.06 92 LEU A CA 1
ATOM 699 C C . LEU A 1 92 ? -2.870 -10.595 -2.613 1.00 88.06 92 LEU A C 1
ATOM 701 O O . LEU A 1 92 ? -3.670 -11.326 -2.032 1.00 88.06 92 LEU A O 1
ATOM 705 N N . ASP A 1 93 ? -2.174 -11.001 -3.671 1.00 88.38 93 ASP A N 1
ATOM 706 C CA . ASP A 1 93 ? -2.285 -12.323 -4.279 1.00 88.38 93 ASP A CA 1
ATOM 707 C C . ASP A 1 93 ? -1.915 -13.453 -3.305 1.00 88.38 93 ASP A C 1
ATOM 709 O O . ASP A 1 93 ? -2.616 -14.465 -3.243 1.00 88.38 93 ASP A O 1
ATOM 713 N N . ALA A 1 94 ? -0.884 -13.253 -2.479 1.00 90.75 94 ALA A N 1
ATOM 714 C CA . ALA A 1 94 ? -0.505 -14.190 -1.424 1.00 90.75 94 ALA A CA 1
ATOM 715 C C . ALA A 1 94 ? -1.586 -14.300 -0.343 1.00 90.75 94 ALA A C 1
ATOM 717 O O . ALA A 1 94 ? -1.995 -15.399 0.028 1.00 90.75 94 ALA A O 1
ATOM 718 N N . LEU A 1 95 ? -2.103 -13.157 0.118 1.00 91.94 95 LEU A N 1
ATOM 719 C CA . LEU A 1 95 ? -3.128 -13.113 1.166 1.00 91.94 95 LEU A CA 1
ATOM 720 C C . LEU A 1 95 ? -4.433 -13.790 0.735 1.00 91.94 95 LEU A C 1
ATOM 722 O O . LEU A 1 95 ? -5.110 -14.415 1.553 1.00 91.94 95 LEU A O 1
ATOM 726 N N . VAL A 1 96 ? -4.796 -13.646 -0.542 1.00 90.81 96 VAL A N 1
ATOM 727 C CA . VAL A 1 96 ? -5.968 -14.305 -1.126 1.00 90.81 96 VAL A CA 1
ATOM 728 C C . VAL A 1 96 ? -5.730 -15.803 -1.269 1.00 90.81 96 VAL A C 1
ATOM 730 O O . VAL A 1 96 ? -6.609 -16.580 -0.905 1.00 90.81 96 VAL A O 1
ATOM 733 N N . LYS A 1 97 ? -4.554 -16.213 -1.759 1.00 92.44 97 LYS A N 1
ATOM 734 C CA . LYS A 1 97 ? -4.185 -17.628 -1.903 1.00 92.44 97 LYS A CA 1
ATOM 735 C C . LYS A 1 97 ? -4.244 -18.380 -0.572 1.00 92.44 97 LYS A C 1
ATOM 737 O O . LYS A 1 97 ? -4.703 -19.517 -0.548 1.00 92.44 97 LYS A O 1
ATOM 742 N N . ASP A 1 98 ? -3.815 -17.737 0.508 1.00 93.50 98 ASP A N 1
ATOM 743 C CA . ASP A 1 98 ? -3.768 -18.330 1.846 1.00 93.50 98 ASP A CA 1
ATOM 744 C C . ASP A 1 98 ? -5.076 -18.136 2.638 1.00 93.50 98 ASP A C 1
ATOM 746 O O . ASP A 1 98 ? -5.126 -18.387 3.842 1.00 93.50 98 ASP A O 1
ATOM 750 N N . ASP A 1 99 ? -6.151 -17.679 1.981 1.00 94.00 99 ASP A N 1
ATOM 751 C CA . ASP A 1 99 ? -7.492 -17.544 2.562 1.00 94.00 99 ASP A CA 1
ATOM 752 C C . ASP A 1 99 ? -7.580 -16.603 3.788 1.00 94.00 99 ASP A C 1
ATOM 754 O O . ASP A 1 99 ? -8.582 -16.577 4.517 1.00 94.00 99 ASP A O 1
ATOM 758 N N . LEU A 1 100 ? -6.567 -15.752 3.995 1.00 92.12 100 LEU A N 1
ATOM 759 C CA . LEU A 1 100 ? -6.430 -14.900 5.183 1.00 92.12 100 LEU A CA 1
ATOM 760 C C . LEU A 1 100 ? -7.484 -13.785 5.245 1.00 92.12 100 LEU A C 1
ATOM 762 O O . LEU A 1 100 ? -7.823 -13.296 6.324 1.00 92.12 100 LEU A O 1
ATOM 766 N N . LEU A 1 101 ? -8.048 -13.412 4.094 1.00 92.44 101 LEU A N 1
ATOM 767 C CA . LEU A 1 101 ? -9.047 -12.345 3.970 1.00 92.44 101 LEU A CA 1
ATOM 768 C C . LEU A 1 101 ? -10.496 -12.859 3.983 1.00 92.44 101 LEU A C 1
ATOM 770 O O . LEU A 1 101 ? -11.433 -12.064 3.903 1.00 92.44 101 LEU A O 1
ATOM 774 N N . ASN A 1 102 ? -10.724 -14.171 4.124 1.00 92.69 102 ASN A N 1
ATOM 775 C CA . ASN A 1 102 ? -12.063 -14.767 4.008 1.00 92.69 102 ASN A CA 1
ATOM 776 C C . ASN A 1 102 ? -13.089 -14.194 4.991 1.00 92.69 102 ASN A C 1
ATOM 778 O O . ASN A 1 102 ? -14.254 -14.016 4.635 1.00 92.69 102 ASN A O 1
ATOM 782 N N . LYS A 1 103 ? -12.656 -13.844 6.205 1.00 88.19 103 LYS A N 1
ATOM 783 C CA . LYS A 1 103 ? -13.524 -13.254 7.236 1.00 88.19 103 LYS A CA 1
ATOM 784 C C . LYS A 1 103 ? -13.968 -11.822 6.910 1.00 88.19 103 LYS A C 1
ATOM 786 O O . LYS A 1 103 ? -14.908 -11.335 7.528 1.00 88.19 103 LYS A O 1
ATOM 791 N N . LEU A 1 104 ? -13.307 -11.156 5.961 1.00 91.56 104 LEU A N 1
ATOM 792 C CA . LEU A 1 104 ? -13.571 -9.764 5.589 1.00 91.56 104 LEU A CA 1
ATOM 793 C C . LEU A 1 104 ? -14.509 -9.639 4.381 1.00 91.56 104 LEU A C 1
ATOM 795 O O . LEU A 1 104 ? -15.050 -8.564 4.152 1.00 91.56 104 LEU A O 1
ATOM 799 N N . LYS A 1 105 ? -14.761 -10.734 3.645 1.00 88.81 105 LYS A N 1
ATOM 800 C CA . LYS A 1 105 ? -15.526 -10.745 2.380 1.00 88.81 105 LYS A CA 1
ATOM 801 C C . LYS A 1 105 ? -16.949 -10.177 2.476 1.00 88.81 105 LYS A C 1
ATOM 803 O O . LYS A 1 105 ? -17.494 -9.757 1.464 1.00 88.81 105 LYS A O 1
ATOM 808 N N . GLN A 1 106 ? -17.564 -10.210 3.659 1.00 89.56 106 GLN A N 1
ATOM 809 C CA . GLN A 1 106 ? -18.934 -9.721 3.877 1.00 89.56 106 GLN A CA 1
ATOM 810 C C . GLN A 1 106 ? -18.992 -8.252 4.322 1.00 89.56 106 GLN A C 1
ATOM 812 O O . GLN A 1 106 ? -20.073 -7.672 4.381 1.00 89.56 106 GLN A O 1
ATOM 817 N N . GLY A 1 107 ? -17.850 -7.666 4.688 1.00 90.19 107 GLY A N 1
ATOM 818 C CA . GLY A 1 107 ? -17.764 -6.287 5.149 1.00 90.19 107 GLY A CA 1
ATOM 819 C C . GLY A 1 107 ? -17.483 -5.304 4.011 1.00 90.19 107 GLY A C 1
ATOM 820 O O . GLY A 1 107 ? -17.084 -5.709 2.919 1.00 90.19 107 GLY A O 1
ATOM 821 N N . PRO A 1 108 ? -17.657 -3.996 4.261 1.00 92.94 108 PRO A N 1
ATOM 822 C CA . PRO A 1 108 ? -17.191 -2.975 3.334 1.00 92.94 108 PRO A CA 1
ATOM 823 C C . PRO A 1 108 ? -15.657 -2.992 3.247 1.00 92.94 108 PRO A C 1
ATOM 825 O O . PRO A 1 108 ? -14.973 -3.099 4.267 1.00 92.94 108 PRO A O 1
ATOM 828 N N . LEU A 1 109 ? -15.129 -2.851 2.031 1.00 91.50 109 LEU A N 1
ATOM 829 C CA . LEU A 1 109 ? -13.701 -2.708 1.758 1.00 91.50 109 LEU A CA 1
ATOM 830 C C . LEU A 1 109 ? -13.403 -1.260 1.366 1.00 91.50 109 LEU A C 1
ATOM 832 O O . LEU A 1 109 ? -14.065 -0.706 0.491 1.00 91.50 109 LEU A O 1
ATOM 836 N N . PHE A 1 110 ? -12.379 -0.677 1.983 1.00 91.62 110 PHE A N 1
ATOM 837 C CA . PHE A 1 110 ? -11.869 0.644 1.633 1.00 91.62 110 PHE A CA 1
ATOM 838 C C . PHE A 1 110 ? -10.416 0.505 1.181 1.00 91.62 110 PHE A C 1
ATOM 840 O O . PHE A 1 110 ? -9.565 0.100 1.971 1.00 91.62 110 PHE A O 1
ATOM 847 N N . TRP A 1 111 ? -10.146 0.834 -0.082 1.00 91.06 111 TRP A N 1
ATOM 848 C CA . TRP A 1 111 ? -8.791 0.963 -0.613 1.00 91.06 111 TRP A CA 1
ATOM 849 C C . TRP A 1 111 ? -8.384 2.433 -0.533 1.00 91.06 111 TRP A C 1
ATOM 851 O O . TRP A 1 111 ? -8.982 3.279 -1.198 1.00 91.06 111 TRP A O 1
ATOM 861 N N . ILE A 1 112 ? -7.429 2.749 0.339 1.00 90.75 112 ILE A N 1
ATOM 862 C CA . ILE A 1 112 ? -7.024 4.131 0.618 1.00 90.75 112 ILE A CA 1
ATOM 863 C C . ILE A 1 112 ? -5.706 4.380 -0.096 1.00 90.75 112 ILE A C 1
ATOM 865 O O . ILE A 1 112 ? -4.640 4.304 0.508 1.00 90.75 112 ILE A O 1
ATOM 869 N N . ASP A 1 113 ? -5.815 4.618 -1.395 1.00 89.12 113 ASP A N 1
ATOM 870 C CA . ASP A 1 113 ? -4.669 4.913 -2.243 1.00 89.12 113 ASP A CA 1
ATOM 871 C C . ASP A 1 113 ? -5.118 5.623 -3.523 1.00 89.12 113 ASP A C 1
ATOM 873 O O . ASP A 1 113 ? -5.123 5.082 -4.625 1.00 89.12 113 ASP A O 1
ATOM 877 N N . THR A 1 114 ? -5.659 6.824 -3.352 1.00 82.94 114 THR A N 1
ATOM 878 C CA . THR A 1 114 ? -6.011 7.689 -4.475 1.00 82.94 114 THR A CA 1
ATOM 879 C C . THR A 1 114 ? -5.664 9.121 -4.118 1.00 82.94 114 THR A C 1
ATOM 881 O O . THR A 1 114 ? -5.930 9.577 -3.006 1.00 82.94 114 THR A O 1
ATOM 884 N N . ALA A 1 115 ? -5.049 9.831 -5.062 1.00 73.25 115 ALA A N 1
ATOM 885 C CA . ALA A 1 115 ? -4.720 11.242 -4.900 1.00 73.25 115 ALA A CA 1
ATOM 886 C C . ALA A 1 115 ? -5.958 12.152 -5.029 1.00 73.25 115 ALA A C 1
ATOM 888 O O . ALA A 1 115 ? -5.903 13.331 -4.662 1.00 73.25 115 ALA A O 1
ATOM 889 N N . ASP A 1 116 ? -7.072 11.623 -5.548 1.00 63.56 116 ASP A N 1
ATOM 890 C CA . ASP A 1 116 ? -8.292 12.391 -5.748 1.00 63.56 116 ASP A CA 1
ATOM 891 C C . ASP A 1 116 ? -9.029 12.670 -4.439 1.00 63.56 116 ASP A C 1
ATOM 893 O O . ASP A 1 116 ? -9.161 11.839 -3.544 1.00 63.56 116 ASP A O 1
ATOM 897 N N . LYS A 1 117 ? -9.590 13.877 -4.351 1.00 66.50 117 LYS A N 1
ATOM 898 C CA . LYS A 1 117 ? -10.373 14.327 -3.187 1.00 66.50 117 LYS A CA 1
ATOM 899 C C . LYS A 1 117 ? -11.794 13.764 -3.160 1.00 66.50 117 LYS A C 1
ATOM 901 O O . LYS A 1 117 ? -12.537 14.041 -2.220 1.00 66.50 117 LYS A O 1
ATOM 906 N N . GLN A 1 118 ? -12.198 13.050 -4.206 1.00 81.38 118 GLN A N 1
ATOM 907 C CA . GLN A 1 118 ? -13.521 12.450 -4.333 1.00 81.38 118 GLN A CA 1
ATOM 908 C C . GLN A 1 118 ? -13.423 10.927 -4.209 1.00 81.38 118 GLN A C 1
ATOM 910 O O . GLN A 1 118 ? -12.371 10.363 -4.506 1.00 81.38 118 GLN A O 1
ATOM 915 N N . PRO A 1 119 ? -14.502 10.241 -3.790 1.00 84.50 119 PRO A N 1
ATOM 916 C CA . PRO A 1 119 ? -14.532 8.787 -3.808 1.00 84.50 119 PRO A CA 1
ATOM 917 C C . PRO A 1 119 ? -14.206 8.258 -5.208 1.00 84.50 119 PRO A C 1
ATOM 919 O O . PRO A 1 119 ? -14.934 8.523 -6.165 1.00 84.50 119 PRO A O 1
ATOM 922 N N . CYS A 1 120 ? -13.120 7.498 -5.318 1.00 86.56 120 CYS A N 1
ATOM 923 C CA . CYS A 1 120 ? -12.790 6.780 -6.538 1.00 86.56 120 CYS A CA 1
ATOM 924 C C . CYS A 1 120 ? -13.734 5.576 -6.667 1.00 86.56 120 CYS A C 1
ATOM 926 O O . CYS A 1 120 ? -13.683 4.651 -5.857 1.00 86.56 120 CYS A O 1
ATOM 928 N N . ILE A 1 121 ? -14.632 5.614 -7.656 1.00 88.31 121 ILE A N 1
ATOM 929 C CA . ILE A 1 121 ? -15.639 4.562 -7.893 1.00 88.31 121 ILE A CA 1
ATOM 930 C C . ILE A 1 121 ? -15.223 3.555 -8.976 1.00 88.31 121 ILE A C 1
ATOM 932 O O . ILE A 1 121 ? -15.966 2.618 -9.260 1.00 88.31 121 ILE A O 1
ATOM 936 N N . GLY A 1 122 ? -14.049 3.737 -9.584 1.00 86.56 122 GLY A N 1
ATOM 937 C CA . GLY A 1 122 ? -13.520 2.847 -10.610 1.00 86.56 122 GLY A CA 1
ATOM 938 C C . GLY A 1 122 ? -12.113 3.243 -11.049 1.00 86.56 122 GLY A C 1
ATOM 939 O O . GLY A 1 122 ? -11.746 4.411 -10.985 1.00 86.56 122 GLY A O 1
ATOM 940 N N . THR A 1 123 ? -11.344 2.258 -11.509 1.00 85.75 123 THR A N 1
ATOM 941 C CA . THR A 1 123 ? -9.995 2.439 -12.059 1.00 85.75 123 THR A CA 1
ATOM 942 C C . THR A 1 123 ? -9.869 1.710 -13.397 1.00 85.75 123 THR A C 1
ATOM 944 O O . THR A 1 123 ? -10.597 0.746 -13.656 1.00 85.75 123 THR A O 1
ATOM 947 N N . GLY A 1 124 ? -8.964 2.175 -14.257 1.00 86.69 124 GLY A N 1
ATOM 948 C CA . GLY A 1 124 ? -8.604 1.480 -15.490 1.00 86.69 124 GLY A CA 1
ATOM 949 C C . GLY A 1 124 ? -7.699 0.281 -15.201 1.00 86.69 124 GLY A C 1
ATOM 950 O O . GLY A 1 124 ? -6.828 0.343 -14.339 1.00 86.69 124 GLY A O 1
ATOM 951 N N . GLY A 1 125 ? -7.887 -0.818 -15.932 1.00 86.62 125 GLY A N 1
ATOM 952 C CA . GLY A 1 125 ? -6.927 -1.923 -15.913 1.00 86.62 125 GLY A CA 1
ATOM 953 C C . GLY A 1 125 ? -5.632 -1.547 -16.639 1.00 86.62 125 GLY A C 1
ATOM 954 O O . GLY A 1 125 ? -5.654 -0.755 -17.579 1.00 86.62 125 GLY A O 1
ATOM 955 N N . MET A 1 126 ? -4.512 -2.153 -16.245 1.00 84.62 126 MET A N 1
ATOM 956 C CA . MET A 1 126 ? -3.211 -1.959 -16.891 1.00 84.62 126 MET A CA 1
ATOM 957 C C . MET A 1 126 ? -2.700 -3.278 -17.477 1.00 84.62 126 MET A C 1
ATOM 959 O O . MET A 1 126 ? -2.725 -4.316 -16.817 1.00 84.62 126 MET A O 1
ATOM 963 N N . ILE A 1 127 ? -2.191 -3.225 -18.709 1.00 83.62 127 ILE A N 1
ATOM 964 C CA . ILE A 1 127 ? -1.430 -4.312 -19.331 1.00 83.62 127 ILE A CA 1
ATOM 965 C C . ILE A 1 127 ? -0.072 -3.736 -19.719 1.00 83.62 127 ILE A C 1
ATOM 967 O O . ILE A 1 127 ? 0.010 -2.898 -20.609 1.00 83.62 127 ILE A O 1
ATOM 971 N N . SER A 1 128 ? 0.995 -4.184 -19.061 1.00 82.62 128 SER A N 1
ATOM 972 C CA . SER A 1 128 ? 2.356 -3.755 -19.390 1.00 82.62 128 SER A CA 1
ATOM 973 C C . SER A 1 128 ? 2.939 -4.625 -20.503 1.00 82.62 128 SER A C 1
ATOM 975 O O . SER A 1 128 ? 2.911 -5.853 -20.421 1.00 82.62 128 SER A O 1
ATOM 977 N N . TRP A 1 129 ? 3.523 -4.005 -21.528 1.00 83.12 129 TRP A N 1
ATOM 978 C CA . TRP A 1 129 ? 4.238 -4.694 -22.606 1.00 83.12 129 TRP A CA 1
ATOM 979 C C . TRP A 1 129 ? 5.646 -4.124 -22.795 1.00 83.12 129 TRP A C 1
ATOM 981 O O . TRP A 1 129 ? 5.918 -2.964 -22.493 1.00 83.12 129 TRP A O 1
ATOM 991 N N . LYS A 1 130 ? 6.559 -4.944 -23.327 1.00 83.94 130 LYS A N 1
ATOM 992 C CA . LYS A 1 130 ? 7.928 -4.536 -23.664 1.00 83.94 130 LYS A CA 1
ATOM 993 C C . LYS A 1 130 ? 8.242 -4.905 -25.106 1.00 83.94 130 LYS A C 1
ATOM 995 O O . LYS A 1 130 ? 8.196 -6.077 -25.470 1.00 83.94 130 LYS A O 1
ATOM 1000 N N . ILE A 1 131 ? 8.628 -3.912 -25.903 1.00 85.25 131 ILE A N 1
ATOM 1001 C CA . ILE A 1 131 ? 9.130 -4.124 -27.262 1.00 85.25 131 ILE A CA 1
ATOM 1002 C C . ILE A 1 131 ? 10.655 -4.219 -27.193 1.00 85.25 131 ILE A C 1
ATOM 1004 O O . ILE A 1 131 ? 11.320 -3.332 -26.661 1.00 85.25 131 ILE A O 1
ATOM 1008 N N . LYS A 1 132 ? 11.217 -5.310 -27.718 1.00 81.31 132 LYS A N 1
ATOM 1009 C CA . LYS A 1 132 ? 12.663 -5.486 -27.878 1.00 81.31 132 LYS A CA 1
ATOM 1010 C C . LYS A 1 132 ? 12.991 -5.455 -29.366 1.00 81.31 132 LYS A C 1
ATOM 1012 O O . LYS A 1 132 ? 12.563 -6.338 -30.102 1.00 81.31 132 LYS A O 1
ATOM 1017 N N . ALA A 1 133 ? 13.754 -4.452 -29.788 1.00 79.38 133 ALA A N 1
ATOM 1018 C CA . ALA A 1 133 ? 14.313 -4.374 -31.132 1.00 79.38 133 ALA A CA 1
ATOM 1019 C C . ALA A 1 133 ? 15.799 -4.749 -31.087 1.00 79.38 133 ALA A C 1
ATOM 1021 O O . ALA A 1 133 ? 16.543 -4.264 -30.234 1.00 79.38 133 ALA A O 1
ATOM 1022 N N . GLU A 1 134 ? 16.230 -5.611 -32.002 1.00 75.06 134 GLU A N 1
ATOM 1023 C CA . GLU A 1 134 ? 17.626 -6.022 -32.141 1.00 75.06 134 GLU A CA 1
ATOM 1024 C C . GLU A 1 134 ? 18.166 -5.545 -33.489 1.00 75.06 134 GLU A C 1
ATOM 1026 O O . GLU A 1 134 ? 17.482 -5.617 -34.509 1.00 75.06 134 GLU A O 1
ATOM 1031 N N . GLY A 1 135 ? 19.393 -5.029 -33.489 1.00 74.25 135 GLY A N 1
ATOM 1032 C CA . GLY A 1 135 ? 20.050 -4.484 -34.671 1.00 74.25 135 GLY A CA 1
ATOM 1033 C C . GLY A 1 135 ? 21.561 -4.547 -34.534 1.00 74.25 135 GLY A C 1
ATOM 1034 O O . GLY A 1 135 ? 22.093 -4.801 -33.453 1.00 74.25 135 GLY A O 1
ATOM 1035 N N . LYS A 1 136 ? 22.270 -4.322 -35.640 1.00 72.38 136 LYS A N 1
ATOM 1036 C CA . LYS A 1 136 ? 23.733 -4.244 -35.632 1.00 72.38 136 LYS A CA 1
ATOM 1037 C C . LYS A 1 136 ? 24.164 -2.797 -35.422 1.00 72.38 136 LYS A C 1
ATOM 1039 O O . LYS A 1 136 ? 23.681 -1.910 -36.121 1.00 72.38 136 LYS A O 1
ATOM 1044 N N . LEU A 1 137 ? 25.085 -2.571 -34.483 1.00 72.00 137 LEU A N 1
ATOM 1045 C CA . LEU A 1 137 ? 25.714 -1.265 -34.293 1.00 72.00 137 LEU A CA 1
ATOM 1046 C C . LEU A 1 137 ? 26.437 -0.868 -35.587 1.00 72.00 137 LEU A C 1
ATOM 1048 O O . LEU A 1 137 ? 27.227 -1.648 -36.120 1.00 72.00 137 LEU A O 1
ATOM 1052 N N . PHE A 1 138 ? 26.150 0.325 -36.102 1.00 72.94 138 PHE A N 1
ATOM 1053 C CA . PHE A 1 138 ? 26.685 0.789 -37.376 1.00 72.94 138 PHE A CA 1
ATOM 1054 C C . PHE A 1 138 ? 26.965 2.300 -37.336 1.00 72.94 138 PHE A C 1
ATOM 1056 O O . PHE A 1 138 ? 26.391 3.031 -36.530 1.00 72.94 138 PHE A O 1
ATOM 1063 N N . HIS A 1 139 ? 27.855 2.776 -38.210 1.00 76.94 139 HIS A N 1
ATOM 1064 C CA . HIS A 1 139 ? 28.162 4.196 -38.361 1.00 76.94 139 HIS A CA 1
ATOM 1065 C C . HIS A 1 139 ? 26.942 4.983 -38.874 1.00 76.94 139 HIS A C 1
ATOM 1067 O O . HIS A 1 139 ? 26.491 4.772 -40.002 1.00 76.94 139 HIS A O 1
ATOM 1073 N N . SER A 1 140 ? 26.445 5.944 -38.091 1.00 74.81 140 SER A N 1
ATOM 1074 C CA . SER A 1 140 ? 25.217 6.709 -38.386 1.00 74.81 140 SER A CA 1
ATOM 1075 C C . SER A 1 140 ? 25.195 7.364 -39.780 1.00 74.81 140 SER A C 1
ATOM 1077 O O . SER A 1 140 ? 24.137 7.477 -40.391 1.00 74.81 140 SER A O 1
ATOM 1079 N N . GLY A 1 141 ? 26.361 7.708 -40.338 1.00 74.94 141 GLY A N 1
ATOM 1080 C CA . GLY A 1 141 ? 26.508 8.249 -41.698 1.00 74.94 141 GLY A CA 1
ATOM 1081 C C . GLY A 1 141 ? 26.190 7.308 -42.881 1.00 74.94 141 GLY A C 1
ATOM 1082 O O . GLY A 1 141 ? 26.143 7.792 -44.008 1.00 74.94 141 GLY A O 1
ATOM 1083 N N . LEU A 1 142 ? 25.963 5.996 -42.687 1.00 73.88 142 LEU A N 1
ATOM 1084 C CA . LEU A 1 142 ? 25.509 5.084 -43.767 1.00 73.88 142 LEU A CA 1
ATOM 1085 C C . LEU A 1 142 ? 24.184 4.384 -43.428 1.00 73.88 142 LEU A C 1
ATOM 1087 O O . LEU A 1 142 ? 23.987 3.213 -43.749 1.00 73.88 142 LEU A O 1
ATOM 1091 N N . ALA A 1 143 ? 23.267 5.125 -42.807 1.00 65.62 143 ALA A N 1
ATOM 1092 C CA . ALA A 1 143 ? 21.907 4.703 -42.468 1.00 65.62 143 ALA A CA 1
ATOM 1093 C C . ALA A 1 143 ? 21.185 3.916 -43.583 1.00 65.62 143 ALA A C 1
ATOM 1095 O O . ALA A 1 143 ? 20.568 2.894 -43.322 1.00 65.62 143 ALA A O 1
ATOM 1096 N N . HIS A 1 144 ? 21.326 4.335 -44.843 1.00 67.69 144 HIS A N 1
ATOM 1097 C CA . HIS A 1 144 ? 20.685 3.703 -46.005 1.00 67.69 144 HIS A CA 1
ATOM 1098 C C . HIS A 1 144 ? 21.172 2.275 -46.321 1.00 67.69 144 HIS A C 1
ATOM 1100 O O . HIS A 1 144 ? 20.616 1.625 -47.202 1.00 67.69 144 HIS A O 1
ATOM 1106 N N . LYS A 1 145 ? 22.228 1.787 -45.657 1.00 63.62 145 LYS A N 1
ATOM 1107 C CA . LYS A 1 145 ? 22.785 0.443 -45.878 1.00 63.62 145 LYS A CA 1
ATOM 1108 C C . LYS A 1 145 ? 22.318 -0.588 -44.852 1.00 63.62 145 LYS A C 1
ATOM 1110 O O . LYS A 1 145 ? 22.681 -1.755 -44.984 1.00 63.62 145 LYS A O 1
ATOM 1115 N N . VAL A 1 146 ? 21.566 -0.184 -43.824 1.00 59.53 146 VAL A N 1
ATOM 1116 C CA . VAL A 1 146 ? 21.157 -1.067 -42.723 1.00 59.53 146 VAL A CA 1
ATOM 1117 C C . VAL A 1 146 ? 19.769 -0.682 -42.209 1.00 59.53 146 VAL A C 1
ATOM 1119 O O . VAL A 1 146 ? 19.435 0.489 -42.097 1.00 59.53 146 VAL A O 1
ATOM 1122 N N . THR A 1 147 ? 18.970 -1.678 -41.836 1.00 57.62 147 THR A N 1
ATOM 1123 C CA . THR A 1 147 ? 17.717 -1.500 -41.094 1.00 57.62 147 THR A CA 1
ATOM 1124 C C . THR A 1 147 ? 18.000 -0.875 -39.718 1.00 57.62 147 THR A C 1
ATOM 1126 O O . THR A 1 147 ? 18.605 -1.516 -38.856 1.00 57.62 147 THR A O 1
ATOM 1129 N N . ILE A 1 148 ? 17.602 0.385 -39.508 1.00 60.09 148 ILE A N 1
ATOM 1130 C CA . ILE A 1 148 ? 17.780 1.093 -38.230 1.00 60.09 148 ILE A CA 1
ATOM 1131 C C . ILE A 1 148 ? 16.672 0.671 -37.268 1.00 60.09 148 ILE A C 1
ATOM 1133 O O . ILE A 1 148 ? 15.497 0.925 -37.522 1.00 60.09 148 ILE A O 1
ATOM 1137 N N . THR A 1 149 ? 17.049 0.105 -36.123 1.00 56.16 149 THR A N 1
ATOM 1138 C CA . THR A 1 149 ? 16.126 -0.386 -35.086 1.00 56.16 149 THR A CA 1
ATOM 1139 C C . THR A 1 149 ? 15.138 0.654 -34.570 1.00 56.16 149 THR A C 1
ATOM 1141 O O . THR A 1 149 ? 14.011 0.278 -34.272 1.00 56.16 149 THR A O 1
ATOM 1144 N N . LEU A 1 150 ? 15.511 1.938 -34.505 1.00 55.12 150 LEU A N 1
ATOM 1145 C CA . LEU A 1 150 ? 14.566 3.018 -34.189 1.00 55.12 150 LEU A CA 1
ATOM 1146 C C . LEU A 1 150 ? 13.490 3.174 -35.279 1.00 55.12 150 LEU A C 1
ATOM 1148 O O . LEU A 1 150 ? 12.311 3.098 -34.968 1.00 55.12 150 LEU A O 1
ATOM 1152 N N . SER A 1 151 ? 13.879 3.271 -36.556 1.00 52.50 151 SER A N 1
ATOM 1153 C CA . SER A 1 151 ? 12.925 3.418 -37.674 1.00 52.50 151 SER A CA 1
ATOM 1154 C C . SER A 1 151 ? 12.062 2.171 -37.919 1.00 52.50 151 SER A C 1
ATOM 1156 O O . SER A 1 151 ? 10.937 2.255 -38.400 1.00 52.50 151 SER A O 1
ATOM 1158 N N . SER A 1 152 ? 12.578 0.985 -37.583 1.00 49.69 152 SER A N 1
ATOM 1159 C CA . SER A 1 152 ? 11.874 -0.291 -37.769 1.00 49.69 152 SER A CA 1
ATOM 1160 C C . SER A 1 152 ? 10.967 -0.653 -36.599 1.00 49.69 152 SER A C 1
ATOM 1162 O O . SER A 1 152 ? 10.056 -1.460 -36.773 1.00 49.69 152 SER A O 1
ATOM 1164 N N . ALA A 1 153 ? 11.198 -0.056 -35.426 1.00 49.56 153 ALA A N 1
ATOM 1165 C CA . ALA A 1 153 ? 10.209 -0.025 -34.357 1.00 49.56 153 ALA A CA 1
ATOM 1166 C C . ALA A 1 153 ? 9.016 0.872 -34.723 1.00 49.56 153 ALA A C 1
ATOM 1168 O O . ALA A 1 153 ? 7.952 0.706 -34.133 1.00 49.56 153 ALA A O 1
ATOM 1169 N N . GLU A 1 154 ? 9.171 1.763 -35.711 1.00 50.59 154 GLU A N 1
ATOM 1170 C CA . GLU A 1 154 ? 8.098 2.648 -36.139 1.00 50.59 154 GLU A CA 1
ATOM 1171 C C . GLU A 1 154 ? 7.125 1.989 -37.133 1.00 50.59 154 GLU A C 1
ATOM 1173 O O . GLU A 1 154 ? 5.980 1.819 -36.740 1.00 50.59 154 GLU A O 1
ATOM 1178 N N . MET A 1 155 ? 7.440 1.587 -38.373 1.00 47.59 155 MET A N 1
ATOM 1179 C CA . MET A 1 155 ? 6.336 1.566 -39.371 1.00 47.59 155 MET A CA 1
ATOM 1180 C C . MET A 1 155 ? 6.366 0.553 -40.538 1.00 47.59 155 MET A C 1
ATOM 1182 O O . MET A 1 155 ? 6.176 0.968 -41.674 1.00 47.59 155 MET A O 1
ATOM 1186 N N . GLU A 1 156 ? 6.477 -0.776 -40.355 1.00 42.41 156 GLU A N 1
ATOM 1187 C CA . GLU A 1 156 ? 6.297 -1.645 -41.556 1.00 42.41 156 GLU A CA 1
ATOM 1188 C C . GLU A 1 156 ? 5.735 -3.069 -41.406 1.00 42.41 156 GLU A C 1
ATOM 1190 O O . GLU A 1 156 ? 5.858 -3.877 -42.325 1.00 42.41 156 GLU A O 1
ATOM 1195 N N . LYS A 1 157 ? 5.063 -3.421 -40.299 1.00 42.38 157 LYS A N 1
ATOM 1196 C CA . LYS A 1 157 ? 4.445 -4.766 -40.185 1.00 42.38 157 LYS A CA 1
ATOM 1197 C C . LYS A 1 157 ? 2.975 -4.842 -39.811 1.00 42.38 157 LYS A C 1
ATOM 1199 O O . LYS A 1 157 ? 2.409 -5.932 -39.852 1.00 42.38 157 LYS A O 1
ATOM 1204 N N . TRP A 1 158 ? 2.326 -3.719 -39.536 1.00 39.31 158 TRP A N 1
ATOM 1205 C CA . TRP A 1 158 ? 0.912 -3.713 -39.176 1.00 39.31 158 TRP A CA 1
ATOM 1206 C C . TRP A 1 158 ? 0.125 -2.898 -40.193 1.00 39.31 158 TRP A C 1
ATOM 1208 O O . TRP A 1 158 ? -0.258 -1.761 -39.951 1.00 39.31 158 TRP A O 1
ATOM 1218 N N . GLY A 1 159 ? -0.164 -3.516 -41.341 1.00 39.22 159 GLY A N 1
ATOM 1219 C CA . GLY A 1 159 ? -1.159 -3.038 -42.309 1.00 39.22 159 GLY A CA 1
ATOM 1220 C C . GLY A 1 159 ? -2.605 -3.070 -41.784 1.00 39.22 159 GLY A C 1
ATOM 1221 O O . GLY A 1 159 ? -3.518 -3.333 -42.562 1.00 39.22 159 GLY A O 1
ATOM 1222 N N . LYS A 1 160 ? -2.818 -2.864 -40.473 1.00 38.09 160 LYS A N 1
ATOM 1223 C CA . LYS A 1 160 ? -4.111 -2.697 -39.797 1.00 38.09 160 LYS A CA 1
ATOM 1224 C C . LYS A 1 160 ? -3.954 -1.813 -38.545 1.00 38.09 160 LYS A C 1
ATOM 1226 O O . LYS A 1 160 ? -3.141 -2.095 -37.675 1.00 38.09 160 LYS A O 1
ATOM 1231 N N . THR A 1 161 ? -4.775 -0.767 -38.522 1.00 43.97 161 THR A N 1
ATOM 1232 C CA . THR A 1 161 ? -5.097 0.259 -37.513 1.00 43.97 161 THR A CA 1
ATOM 1233 C C . THR A 1 161 ? -5.103 -0.170 -36.041 1.00 43.97 161 THR A C 1
ATOM 1235 O O . THR A 1 161 ? -5.643 -1.230 -35.744 1.00 43.97 161 THR A O 1
ATOM 1238 N N . ILE A 1 162 ? -4.714 0.732 -35.121 1.00 34.47 162 ILE A N 1
ATOM 1239 C CA . ILE A 1 162 ? -5.327 0.854 -33.780 1.00 34.47 162 ILE A CA 1
ATOM 1240 C C . ILE A 1 162 ? -5.430 2.348 -33.410 1.00 34.47 162 ILE A C 1
ATOM 1242 O O . ILE A 1 162 ? -4.413 3.016 -33.254 1.00 34.47 162 ILE A O 1
ATOM 1246 N N . PHE A 1 163 ? -6.654 2.867 -33.268 1.00 30.62 163 PHE A N 1
ATOM 1247 C CA . PHE A 1 163 ? -6.915 4.060 -32.457 1.00 30.62 163 PHE A CA 1
ATOM 1248 C C . PHE A 1 163 ? -7.120 3.577 -31.021 1.00 30.62 163 PHE A C 1
ATOM 1250 O O . PHE A 1 163 ? -7.994 2.744 -30.782 1.00 30.62 163 PHE A O 1
ATOM 1257 N N . LEU A 1 164 ? -6.313 4.072 -30.088 1.00 35.03 164 LEU A N 1
ATOM 1258 C CA . LEU A 1 164 ? -6.559 3.942 -28.656 1.00 35.03 164 LEU A CA 1
ATOM 1259 C C . LEU A 1 164 ? -6.992 5.323 -28.166 1.00 35.03 164 LEU A C 1
ATOM 1261 O O . LEU A 1 164 ? -6.265 6.297 -28.360 1.00 35.03 164 LEU A O 1
ATOM 1265 N N . ILE A 1 165 ? -8.218 5.381 -27.645 1.00 40.44 165 ILE A N 1
ATOM 1266 C CA . ILE A 1 165 ? -8.735 6.493 -26.841 1.00 40.44 165 ILE A CA 1
ATOM 1267 C C . ILE A 1 165 ? -8.131 6.379 -25.445 1.00 40.44 165 ILE A C 1
ATOM 1269 O O . ILE A 1 165 ? -8.026 5.219 -24.978 1.00 40.44 165 ILE A O 1
#

Organism: NCBI:txid39325